Protein AF-A0A3D3M8T9-F1 (afdb_monomer_lite)

Structure (mmCIF, N/CA/C/O backbone):
data_AF-A0A3D3M8T9-F1
#
_entry.id   AF-A0A3D3M8T9-F1
#
loop_
_atom_site.group_PDB
_atom_site.id
_atom_site.type_symbol
_atom_site.label_atom_id
_atom_site.label_alt_id
_atom_site.label_comp_id
_atom_site.label_asym_id
_atom_site.label_entity_id
_atom_site.label_seq_id
_atom_site.pdbx_PDB_ins_code
_atom_site.Cartn_x
_atom_site.Cartn_y
_atom_site.Cartn_z
_atom_site.occupancy
_atom_site.B_iso_or_equiv
_atom_site.auth_seq_id
_atom_site.auth_comp_id
_atom_site.auth_asym_id
_atom_site.auth_atom_id
_atom_site.pdbx_PDB_model_num
ATOM 1 N N . MET A 1 1 ? 21.967 -2.284 -8.539 1.00 57.06 1 MET A N 1
ATOM 2 C CA . MET A 1 1 ? 20.509 -2.055 -8.429 1.00 57.06 1 MET A CA 1
ATOM 3 C C . MET A 1 1 ? 20.313 -0.802 -7.592 1.00 57.06 1 MET A C 1
ATOM 5 O O . MET A 1 1 ? 21.002 -0.681 -6.591 1.00 57.06 1 MET A O 1
ATOM 9 N N . SER A 1 2 ? 19.493 0.159 -8.032 1.00 79.19 2 SER A N 1
ATOM 10 C CA . SER A 1 2 ? 19.249 1.387 -7.253 1.00 79.19 2 SER A CA 1
ATOM 11 C C . SER A 1 2 ? 18.489 1.048 -5.962 1.00 79.19 2 SER A C 1
ATOM 13 O O . SER A 1 2 ? 17.546 0.254 -5.999 1.00 79.19 2 SER A O 1
ATOM 15 N N . TRP A 1 3 ? 18.900 1.650 -4.843 1.00 76.19 3 TRP A N 1
ATOM 16 C CA . TRP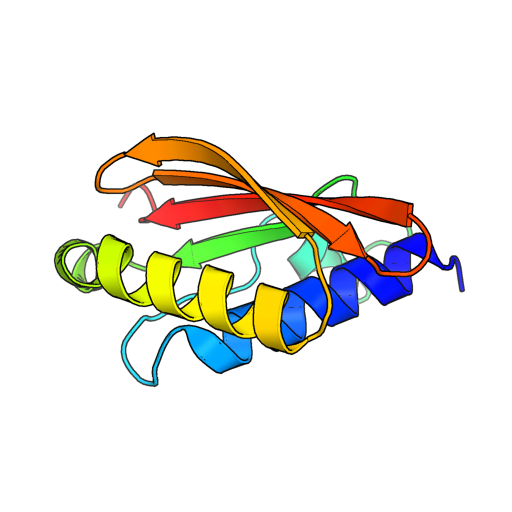 A 1 3 ? 18.290 1.493 -3.517 1.00 76.19 3 TRP A CA 1
ATOM 17 C C . TRP A 1 3 ? 16.798 1.853 -3.497 1.00 76.19 3 TRP A C 1
ATOM 19 O O . TRP A 1 3 ? 16.035 1.263 -2.735 1.00 76.19 3 TRP A O 1
ATOM 29 N N . ASP A 1 4 ? 16.359 2.750 -4.381 1.00 83.62 4 ASP A N 1
ATOM 30 C CA . ASP A 1 4 ? 14.950 3.137 -4.498 1.00 83.62 4 ASP A CA 1
ATOM 31 C C . ASP A 1 4 ? 14.109 1.999 -5.089 1.00 83.62 4 ASP A C 1
ATOM 33 O O . ASP A 1 4 ? 12.981 1.756 -4.669 1.00 83.62 4 ASP A O 1
ATOM 37 N N . GLN A 1 5 ? 14.676 1.233 -6.031 1.00 83.56 5 GLN A N 1
ATOM 38 C CA . GLN A 1 5 ? 13.999 0.064 -6.606 1.00 83.56 5 GLN A CA 1
ATOM 39 C C . GLN A 1 5 ? 13.788 -1.026 -5.547 1.00 83.56 5 GLN A C 1
ATOM 41 O O . GLN A 1 5 ? 12.751 -1.690 -5.528 1.00 83.56 5 GLN A O 1
ATOM 46 N N . GLU A 1 6 ? 14.787 -1.237 -4.688 1.00 88.81 6 GLU A N 1
ATOM 47 C CA . GLU A 1 6 ? 14.706 -2.218 -3.607 1.00 88.81 6 GLU A CA 1
ATOM 48 C C . GLU A 1 6 ? 13.671 -1.804 -2.559 1.00 88.81 6 GLU A C 1
ATOM 50 O O . GLU A 1 6 ? 12.863 -2.637 -2.143 1.00 88.81 6 GLU A O 1
ATOM 55 N N . GLU A 1 7 ? 13.629 -0.517 -2.207 1.00 91.50 7 GLU A N 1
ATOM 56 C CA . GLU A 1 7 ? 12.627 0.020 -1.288 1.00 91.50 7 GLU A CA 1
ATOM 57 C C . GLU A 1 7 ? 11.207 -0.167 -1.829 1.00 91.50 7 GLU A C 1
ATOM 59 O O . GLU A 1 7 ? 10.358 -0.735 -1.144 1.00 91.50 7 GLU A O 1
ATOM 64 N N . ARG A 1 8 ? 10.946 0.182 -3.094 1.00 90.62 8 ARG A N 1
ATOM 65 C CA . ARG A 1 8 ? 9.610 -0.011 -3.683 1.00 90.62 8 ARG A CA 1
ATOM 66 C C . ARG A 1 8 ? 9.190 -1.477 -3.721 1.00 90.62 8 ARG A C 1
ATOM 68 O O . ARG A 1 8 ? 8.036 -1.797 -3.431 1.00 90.62 8 ARG A O 1
ATOM 75 N N . ARG A 1 9 ? 10.114 -2.397 -4.020 1.00 91.31 9 ARG A N 1
ATOM 76 C CA . ARG A 1 9 ? 9.846 -3.846 -3.943 1.00 91.31 9 ARG A CA 1
ATOM 77 C C . ARG A 1 9 ? 9.549 -4.298 -2.519 1.00 91.31 9 ARG A C 1
ATOM 79 O O . ARG A 1 9 ? 8.705 -5.172 -2.324 1.00 91.31 9 ARG A O 1
ATOM 86 N N . ARG A 1 10 ? 10.230 -3.723 -1.527 1.00 93.94 10 ARG A N 1
ATOM 87 C CA . ARG A 1 10 ? 9.971 -3.993 -0.113 1.00 93.94 10 ARG A CA 1
ATOM 88 C C . ARG A 1 10 ? 8.582 -3.506 0.292 1.00 93.94 10 ARG A C 1
ATOM 90 O O . ARG A 1 10 ? 7.824 -4.302 0.839 1.00 93.94 10 ARG A O 1
ATOM 97 N N . VAL A 1 11 ? 8.230 -2.262 -0.036 1.00 95.44 11 VAL A N 1
ATOM 98 C CA . VAL A 1 11 ? 6.901 -1.680 0.214 1.00 95.44 11 VAL A CA 1
ATOM 99 C C . VAL A 1 11 ? 5.808 -2.521 -0.446 1.00 95.44 11 VAL A C 1
ATOM 101 O O . VAL A 1 11 ? 4.878 -2.944 0.236 1.00 95.44 11 VAL A O 1
ATOM 104 N N . THR A 1 12 ? 5.973 -2.865 -1.728 1.00 94.94 12 THR A N 1
ATOM 105 C CA . THR A 1 12 ? 5.036 -3.723 -2.476 1.00 94.94 12 THR A CA 1
ATOM 106 C C . THR A 1 12 ? 4.815 -5.060 -1.769 1.00 94.94 12 THR A C 1
ATOM 108 O O . THR A 1 12 ? 3.679 -5.472 -1.552 1.00 94.94 12 THR A O 1
ATOM 111 N N . ARG A 1 13 ? 5.897 -5.739 -1.364 1.00 94.88 13 ARG A N 1
ATOM 112 C CA . ARG A 1 13 ? 5.823 -7.059 -0.720 1.00 94.88 13 ARG A CA 1
ATOM 113 C C . ARG A 1 13 ? 5.144 -7.003 0.646 1.00 94.88 13 ARG A C 1
ATOM 115 O O . ARG A 1 13 ? 4.347 -7.880 0.958 1.00 94.88 13 ARG A O 1
ATOM 122 N N . VAL A 1 14 ? 5.460 -5.989 1.453 1.00 96.62 14 VAL A N 1
ATOM 123 C CA . VAL A 1 14 ? 4.844 -5.802 2.775 1.00 96.62 14 VAL A CA 1
ATOM 124 C C . VAL A 1 14 ? 3.355 -5.493 2.633 1.00 96.62 14 VAL A C 1
ATOM 126 O O . VAL A 1 14 ? 2.547 -6.097 3.331 1.00 96.62 14 VAL A O 1
ATOM 129 N N . ALA A 1 15 ? 2.987 -4.601 1.711 1.00 95.50 15 ALA A N 1
ATOM 130 C CA . ALA A 1 15 ? 1.597 -4.235 1.481 1.00 95.50 15 ALA A CA 1
ATOM 131 C C . ALA A 1 15 ? 0.774 -5.424 0.961 1.00 95.50 15 ALA A C 1
ATOM 133 O O . ALA A 1 15 ? -0.235 -5.779 1.567 1.00 95.50 15 ALA A O 1
ATOM 134 N N . LEU A 1 16 ? 1.235 -6.104 -0.095 1.00 93.56 16 LEU A N 1
ATOM 135 C CA . LEU A 1 16 ? 0.541 -7.273 -0.647 1.00 93.56 16 LEU A CA 1
ATOM 136 C C . LEU A 1 16 ? 0.474 -8.445 0.339 1.00 93.56 16 LEU A C 1
ATOM 138 O O . LEU A 1 16 ? -0.516 -9.163 0.362 1.00 93.56 16 LEU A O 1
ATOM 142 N N . GLY A 1 17 ? 1.473 -8.614 1.208 1.00 93.31 17 GLY A N 1
ATOM 143 C CA . GLY A 1 17 ? 1.408 -9.603 2.286 1.00 93.31 17 GLY A CA 1
ATOM 144 C C . GLY A 1 17 ? 0.360 -9.288 3.363 1.00 93.31 17 GLY A C 1
ATOM 145 O O . GLY A 1 17 ? -0.013 -10.177 4.123 1.00 93.31 17 GLY A O 1
ATOM 146 N N . ALA A 1 18 ? -0.124 -8.044 3.441 1.00 94.12 18 ALA A N 1
ATOM 147 C CA . ALA A 1 18 ? -1.012 -7.570 4.500 1.00 94.12 18 ALA A CA 1
ATOM 148 C C . ALA A 1 18 ? -2.485 -7.420 4.080 1.00 94.12 18 ALA A C 1
ATOM 150 O O . ALA A 1 18 ? -3.349 -7.279 4.947 1.00 94.12 18 ALA A O 1
ATOM 151 N N . VAL A 1 19 ? -2.802 -7.453 2.780 1.00 86.00 19 VAL A N 1
ATOM 152 C CA . VAL A 1 19 ? -4.154 -7.143 2.270 1.00 86.00 19 VAL A CA 1
ATOM 153 C C . VAL A 1 19 ? -5.237 -8.116 2.774 1.00 86.00 19 VAL A C 1
ATOM 155 O O . VAL A 1 19 ? -6.390 -7.711 2.942 1.00 86.00 19 VAL A O 1
ATOM 158 N N . GLY A 1 20 ? -4.856 -9.353 3.123 1.00 77.88 20 GLY A N 1
ATOM 159 C CA . GLY A 1 20 ? -5.743 -10.467 3.488 1.00 77.88 20 GLY A CA 1
ATOM 160 C C . GLY A 1 20 ? -6.101 -11.340 2.277 1.00 77.88 20 GLY A C 1
ATOM 161 O O . GLY A 1 20 ? -6.195 -10.826 1.168 1.00 77.88 20 GLY A O 1
ATOM 162 N N . GLU A 1 21 ? -6.303 -12.647 2.485 1.00 74.75 21 GLU A N 1
ATOM 163 C CA . GLU A 1 21 ? -6.371 -13.666 1.410 1.00 74.75 21 GLU A CA 1
ATOM 164 C C . GLU A 1 21 ? -7.436 -13.393 0.326 1.00 74.75 21 GLU A C 1
ATOM 166 O O . GLU A 1 21 ? -7.213 -13.696 -0.841 1.00 74.75 21 GLU A O 1
ATOM 171 N N . ASP A 1 22 ? -8.536 -12.721 0.676 1.00 76.19 22 ASP A N 1
ATOM 172 C CA . ASP A 1 22 ? -9.648 -12.428 -0.242 1.00 76.19 22 ASP A CA 1
ATOM 173 C C . ASP A 1 22 ? -9.665 -10.988 -0.779 1.00 76.19 22 ASP A C 1
ATOM 175 O O . ASP A 1 22 ? -10.614 -10.574 -1.445 1.00 76.19 22 ASP A O 1
ATOM 179 N N . ALA A 1 23 ? -8.684 -10.162 -0.417 1.00 79.12 23 ALA A N 1
ATOM 180 C CA . ALA A 1 23 ? -8.746 -8.735 -0.714 1.00 79.12 23 ALA A CA 1
ATOM 181 C C . ALA A 1 23 ? -8.346 -8.391 -2.149 1.00 79.12 23 ALA A C 1
ATOM 183 O O . ALA A 1 23 ? -8.480 -7.234 -2.518 1.00 79.12 23 ALA A O 1
ATOM 184 N N . GLY A 1 24 ? -7.849 -9.350 -2.938 1.00 86.19 24 GLY A N 1
ATOM 185 C CA . GLY A 1 24 ? -7.706 -9.227 -4.394 1.00 86.19 24 GLY A CA 1
ATOM 186 C C . GLY A 1 24 ? -6.732 -8.158 -4.902 1.00 86.19 24 GLY A C 1
ATOM 187 O O . GLY A 1 24 ? -6.769 -7.844 -6.087 1.00 86.19 24 GLY A O 1
ATOM 188 N N . PHE A 1 25 ? -5.883 -7.584 -4.045 1.00 92.62 25 PHE A N 1
ATOM 189 C CA . PHE A 1 25 ? -4.924 -6.564 -4.469 1.00 92.62 25 PHE A CA 1
ATOM 190 C C . PHE A 1 25 ? -3.807 -7.156 -5.331 1.00 92.62 25 PHE A C 1
ATOM 192 O O . PHE A 1 25 ? -3.213 -8.180 -4.989 1.00 92.62 25 PHE A O 1
ATOM 199 N N . ALA A 1 26 ? -3.464 -6.447 -6.400 1.00 92.81 26 ALA A N 1
ATOM 200 C CA . ALA A 1 26 ? -2.342 -6.743 -7.272 1.00 92.81 26 ALA A CA 1
ATOM 201 C C . ALA A 1 26 ? -1.492 -5.491 -7.506 1.00 92.81 26 ALA A C 1
ATOM 203 O O . ALA A 1 26 ? -1.995 -4.366 -7.478 1.00 92.81 26 ALA A O 1
ATOM 204 N N . LEU A 1 27 ? -0.198 -5.699 -7.767 1.00 92.31 27 LEU A N 1
ATOM 205 C CA . LEU A 1 27 ? 0.664 -4.645 -8.294 1.00 92.31 27 LEU A CA 1
ATOM 206 C C . LEU A 1 27 ? 0.200 -4.297 -9.712 1.00 92.31 27 LEU A C 1
ATOM 208 O O . LEU A 1 27 ? 0.087 -5.183 -10.560 1.00 92.31 27 LEU A O 1
ATOM 212 N N . ALA A 1 28 ? -0.030 -3.016 -9.959 1.00 90.81 28 ALA A N 1
ATOM 213 C CA . ALA A 1 28 ? -0.469 -2.482 -11.236 1.00 90.81 28 ALA A CA 1
ATOM 214 C C . ALA A 1 28 ? 0.580 -1.520 -11.822 1.00 90.81 28 ALA A C 1
ATOM 216 O O . ALA A 1 28 ? 1.742 -1.475 -11.398 1.00 90.81 28 ALA A O 1
ATOM 217 N N . GLY A 1 29 ? 0.167 -0.793 -12.861 1.00 86.12 29 GLY A N 1
ATOM 218 C CA . GLY A 1 29 ? 0.961 0.266 -13.465 1.00 86.12 29 GLY A CA 1
ATOM 219 C C . GLY A 1 29 ? 2.302 -0.202 -14.032 1.00 86.12 29 GLY A C 1
ATOM 220 O O . GLY A 1 29 ? 2.525 -1.369 -14.373 1.00 86.12 29 GLY A O 1
ATOM 221 N N . SER A 1 30 ? 3.230 0.745 -14.151 1.00 82.88 30 SER A N 1
ATOM 222 C CA . SER A 1 30 ? 4.567 0.472 -14.689 1.00 82.88 30 SER A CA 1
ATOM 223 C C . SER A 1 30 ? 5.417 -0.406 -13.760 1.00 82.88 30 SER A C 1
ATOM 225 O O . SER A 1 30 ? 6.331 -1.093 -14.224 1.00 82.88 30 SER A O 1
ATOM 227 N N . GLY A 1 31 ? 5.078 -0.454 -12.464 1.00 82.62 31 GLY A N 1
ATOM 228 C CA . GLY A 1 31 ? 5.681 -1.365 -11.495 1.00 82.62 31 GLY A CA 1
ATOM 229 C C . GLY A 1 31 ? 5.487 -2.832 -11.878 1.00 82.62 31 GLY A C 1
ATOM 230 O O . GLY A 1 31 ? 6.460 -3.584 -11.880 1.00 82.62 31 GLY A O 1
ATOM 231 N N . ALA A 1 32 ? 4.274 -3.219 -12.280 1.00 84.44 32 ALA A N 1
ATOM 232 C CA . ALA A 1 32 ? 3.973 -4.582 -12.721 1.00 84.44 32 ALA A CA 1
ATOM 233 C C . ALA A 1 32 ? 4.749 -4.971 -13.991 1.00 84.44 32 ALA A C 1
ATOM 235 O O . ALA A 1 32 ? 5.379 -6.025 -14.047 1.00 84.44 32 ALA A O 1
ATOM 236 N N . ILE A 1 33 ? 4.775 -4.080 -14.989 1.00 83.94 33 ILE A N 1
ATOM 237 C CA . ILE A 1 33 ? 5.494 -4.276 -16.262 1.00 83.94 33 ILE A CA 1
ATOM 238 C C . ILE A 1 33 ? 6.992 -4.530 -16.017 1.00 83.94 33 ILE A C 1
ATOM 240 O O . ILE A 1 33 ? 7.599 -5.383 -16.670 1.00 83.94 33 ILE A O 1
ATOM 244 N N . ARG A 1 34 ? 7.587 -3.830 -15.041 1.00 85.69 34 ARG A N 1
ATOM 245 C CA . ARG A 1 34 ? 8.980 -4.046 -14.627 1.00 85.69 34 ARG A CA 1
ATOM 246 C C . ARG A 1 34 ? 9.197 -5.414 -13.988 1.00 85.69 34 ARG A C 1
ATOM 248 O O . ARG A 1 34 ? 10.195 -6.056 -14.295 1.00 85.69 34 ARG A O 1
ATOM 255 N N . GLU A 1 35 ? 8.318 -5.870 -13.096 1.00 84.12 35 GLU A N 1
ATOM 256 C CA . GLU A 1 35 ? 8.493 -7.193 -12.469 1.00 84.12 35 GLU A CA 1
ATOM 257 C C . GLU A 1 35 ? 8.339 -8.346 -13.482 1.00 84.12 35 GLU A C 1
ATOM 259 O O . GLU A 1 35 ? 8.862 -9.434 -13.256 1.00 84.12 35 GLU A O 1
ATOM 264 N N . HIS A 1 36 ? 7.735 -8.083 -14.648 1.00 84.69 36 HIS A N 1
ATOM 265 C CA . HIS A 1 36 ? 7.752 -8.976 -15.812 1.00 84.69 36 HIS A CA 1
ATOM 266 C C . HIS A 1 36 ? 8.999 -8.846 -16.712 1.00 84.69 36 HIS A C 1
ATOM 268 O O . HIS A 1 36 ? 9.085 -9.529 -17.731 1.00 84.69 36 HIS A O 1
ATOM 274 N N . GLY A 1 37 ? 9.968 -7.991 -16.369 1.00 83.31 37 GLY A N 1
ATOM 275 C CA . GLY A 1 37 ? 11.222 -7.823 -17.115 1.00 83.31 37 GLY A CA 1
ATOM 276 C C . GLY A 1 37 ? 11.080 -7.095 -18.455 1.00 83.31 37 GLY A C 1
ATOM 277 O O . GLY A 1 37 ? 11.969 -7.186 -19.295 1.00 83.31 37 GLY A O 1
ATOM 278 N N . LEU A 1 38 ? 9.964 -6.392 -18.679 1.00 80.94 38 LEU A N 1
ATOM 279 C CA . LEU A 1 38 ? 9.683 -5.714 -19.951 1.00 80.94 38 LEU A CA 1
ATOM 280 C C . LEU A 1 38 ? 10.282 -4.300 -20.025 1.00 80.94 38 LEU A C 1
ATOM 282 O O . LEU A 1 38 ? 10.470 -3.771 -21.118 1.00 80.94 38 LEU A O 1
ATOM 286 N N . ILE A 1 39 ? 10.558 -3.675 -18.875 1.00 81.62 39 ILE A N 1
ATOM 287 C CA . ILE A 1 39 ? 11.195 -2.354 -18.775 1.00 81.62 39 ILE A CA 1
ATOM 288 C C . ILE A 1 39 ? 12.207 -2.325 -17.626 1.00 81.62 39 ILE A C 1
ATOM 290 O O . ILE A 1 39 ? 11.956 -2.902 -16.570 1.00 81.62 39 ILE A O 1
ATOM 294 N N . ASP A 1 40 ? 13.284 -1.552 -17.797 1.00 74.75 40 ASP A N 1
ATOM 295 C CA . ASP A 1 40 ? 14.317 -1.334 -16.766 1.00 74.75 40 ASP A CA 1
ATOM 296 C C . ASP A 1 40 ? 14.304 0.083 -16.163 1.00 74.75 40 ASP A C 1
ATOM 298 O O . ASP A 1 40 ? 15.061 0.382 -15.234 1.00 74.75 40 ASP A O 1
ATOM 302 N N . ARG A 1 41 ? 13.444 0.980 -16.670 1.00 73.69 41 ARG A N 1
ATOM 303 C CA . ARG A 1 41 ? 13.369 2.364 -16.176 1.00 73.69 41 ARG A CA 1
ATOM 304 C C . ARG A 1 41 ? 12.862 2.423 -14.721 1.00 73.69 41 ARG A C 1
ATOM 306 O O . ARG A 1 41 ? 12.048 1.582 -14.321 1.00 73.69 41 ARG A O 1
ATOM 313 N N . PRO A 1 42 ? 13.293 3.418 -13.922 1.00 65.81 42 PRO A N 1
ATOM 314 C CA . PRO A 1 42 ? 12.701 3.678 -12.613 1.00 65.81 42 PRO A CA 1
ATOM 315 C C . PRO A 1 42 ? 11.187 3.895 -12.728 1.00 65.81 42 PRO A C 1
ATOM 317 O O . PRO A 1 42 ? 10.713 4.479 -13.705 1.00 65.81 42 PRO A O 1
ATOM 320 N N . THR A 1 43 ? 10.440 3.410 -11.737 1.00 71.12 43 THR A N 1
ATOM 321 C CA . THR A 1 43 ? 9.047 3.833 -11.518 1.00 71.12 43 THR A CA 1
ATOM 322 C C . THR A 1 43 ? 9.039 4.706 -10.282 1.00 71.12 43 THR A C 1
ATOM 324 O O . THR A 1 43 ? 9.869 4.505 -9.392 1.00 71.12 43 THR A O 1
ATOM 327 N N . GLU A 1 44 ? 8.157 5.689 -10.257 1.00 74.19 44 GLU A N 1
ATOM 328 C CA . GLU A 1 44 ? 8.140 6.704 -9.202 1.00 74.19 44 GLU A CA 1
ATOM 329 C C . GLU A 1 44 ? 7.309 6.224 -8.000 1.00 74.19 44 GLU A C 1
ATOM 331 O O . GLU A 1 44 ? 7.601 6.558 -6.857 1.00 74.19 44 GLU A O 1
ATOM 336 N N . ASP A 1 45 ? 6.377 5.312 -8.261 1.00 87.06 45 ASP A N 1
ATOM 337 C CA . ASP A 1 45 ? 5.254 4.927 -7.420 1.00 87.06 45 ASP A CA 1
ATOM 338 C C . ASP A 1 45 ? 5.062 3.398 -7.333 1.00 87.06 45 ASP A C 1
ATOM 340 O O . ASP A 1 45 ? 5.656 2.598 -8.081 1.00 87.06 45 ASP A O 1
ATOM 344 N N . VAL A 1 46 ? 4.263 2.995 -6.339 1.00 93.25 46 VAL A N 1
ATOM 345 C CA . VAL A 1 46 ? 3.711 1.647 -6.158 1.00 93.25 46 VAL A CA 1
ATOM 346 C C . VAL A 1 46 ? 2.190 1.719 -6.300 1.00 93.25 46 VAL A C 1
ATOM 348 O O . VAL A 1 46 ? 1.512 2.243 -5.424 1.00 93.25 46 VAL A O 1
ATOM 351 N N . ASP A 1 47 ? 1.658 1.123 -7.364 1.00 94.81 47 ASP A N 1
ATOM 352 C CA . ASP A 1 47 ? 0.218 1.057 -7.626 1.00 94.81 47 ASP A CA 1
ATOM 353 C C . ASP A 1 47 ? -0.359 -0.281 -7.161 1.00 94.81 47 ASP A C 1
ATOM 355 O O . ASP A 1 47 ? 0.015 -1.330 -7.691 1.00 94.81 47 ASP A O 1
ATOM 359 N N . LEU A 1 48 ? -1.284 -0.274 -6.202 1.00 95.25 48 LEU A N 1
ATOM 360 C CA . LEU A 1 48 ? -1.954 -1.474 -5.698 1.00 95.25 48 LEU A CA 1
ATOM 361 C C . LEU A 1 48 ? -3.457 -1.385 -5.934 1.00 95.25 48 LEU A C 1
ATOM 363 O O . LEU A 1 48 ? -4.161 -0.636 -5.262 1.00 95.25 48 LEU A O 1
ATOM 367 N N . PHE A 1 49 ? -3.971 -2.200 -6.846 1.00 95.12 49 PHE A N 1
ATOM 368 C CA . PHE A 1 49 ? -5.386 -2.164 -7.204 1.00 95.12 49 PHE A CA 1
ATOM 369 C C . PHE A 1 49 ? -6.074 -3.488 -6.906 1.00 95.12 49 PHE A C 1
ATOM 371 O O . PHE A 1 49 ? -5.479 -4.551 -7.067 1.00 95.12 49 PHE A O 1
ATOM 378 N N . THR A 1 50 ? -7.322 -3.409 -6.454 1.00 94.88 50 THR A N 1
ATOM 379 C CA . THR A 1 50 ? -8.196 -4.560 -6.207 1.00 94.88 50 THR A CA 1
ATOM 380 C C . THR A 1 50 ? -9.438 -4.529 -7.098 1.00 94.88 50 THR A C 1
ATOM 382 O O . THR A 1 50 ? -9.682 -3.561 -7.808 1.00 94.88 50 THR A O 1
ATOM 385 N N . VAL A 1 51 ? -10.227 -5.598 -7.069 1.00 93.25 51 VAL A N 1
ATOM 386 C CA . VAL A 1 51 ? -11.460 -5.775 -7.840 1.00 93.25 51 VAL A CA 1
ATOM 387 C C . VAL A 1 51 ? -12.673 -5.143 -7.151 1.00 93.25 51 VAL A C 1
ATOM 389 O O . VAL A 1 51 ? -12.727 -5.043 -5.923 1.00 93.25 51 VAL A O 1
ATOM 392 N N . GLN A 1 52 ? -13.698 -4.791 -7.930 1.00 91.19 52 GLN A N 1
ATOM 393 C CA . GLN A 1 52 ? -14.928 -4.145 -7.454 1.00 91.19 52 GLN A CA 1
ATOM 394 C C . GLN A 1 52 ? -15.645 -4.926 -6.337 1.00 91.19 52 GLN A C 1
ATOM 396 O O . GLN A 1 52 ? -16.193 -4.338 -5.406 1.00 91.19 52 GLN A O 1
ATOM 401 N N . GLN A 1 53 ? -15.594 -6.261 -6.368 1.00 91.69 53 GLN A N 1
ATOM 402 C CA . GLN A 1 53 ? -16.211 -7.125 -5.351 1.00 91.69 53 GLN A CA 1
ATOM 403 C C . GLN A 1 53 ? -15.531 -7.015 -3.976 1.00 91.69 53 GLN A C 1
ATOM 405 O O . GLN A 1 53 ? -16.117 -7.406 -2.967 1.00 91.69 53 GLN A O 1
ATOM 410 N N . ALA A 1 54 ? -14.303 -6.493 -3.920 1.00 90.62 54 ALA A N 1
ATOM 411 C CA . ALA A 1 54 ? -13.560 -6.279 -2.686 1.00 90.62 54 ALA A CA 1
ATOM 412 C C . ALA A 1 54 ? -13.752 -4.867 -2.102 1.00 90.62 54 ALA A C 1
ATOM 414 O O . ALA A 1 54 ? -13.159 -4.571 -1.063 1.00 90.62 54 ALA A O 1
ATOM 415 N N . GLN A 1 55 ? -14.585 -4.009 -2.714 1.00 92.81 55 GLN A N 1
ATOM 416 C CA . GLN A 1 55 ? -14.789 -2.618 -2.289 1.00 92.81 55 GLN A CA 1
ATOM 417 C C . GLN A 1 55 ? -15.104 -2.490 -0.791 1.00 92.81 55 GLN A C 1
ATOM 419 O O . GLN A 1 55 ? -14.447 -1.726 -0.090 1.00 92.81 55 GLN A O 1
ATOM 424 N N . ASP A 1 56 ? -16.039 -3.289 -0.272 1.00 93.12 56 ASP A N 1
ATOM 425 C CA . ASP A 1 56 ? -16.445 -3.235 1.143 1.00 93.12 56 ASP A CA 1
ATOM 426 C C . ASP A 1 56 ? -15.299 -3.581 2.111 1.00 93.12 56 ASP A C 1
ATOM 428 O O . ASP A 1 56 ? -15.329 -3.243 3.294 1.00 93.12 56 ASP A O 1
ATOM 432 N N . ARG A 1 57 ? -14.259 -4.257 1.610 1.00 93.38 57 ARG A N 1
ATOM 433 C CA . ARG A 1 57 ? -13.071 -4.659 2.370 1.00 93.38 57 ARG A CA 1
ATOM 434 C C . ARG A 1 57 ? -11.918 -3.669 2.211 1.00 93.38 57 ARG A C 1
ATOM 436 O O . ARG A 1 57 ? -10.966 -3.754 2.987 1.00 93.38 57 ARG A O 1
ATOM 443 N N . PHE A 1 58 ? -12.007 -2.718 1.275 1.00 94.81 58 PHE A N 1
ATOM 444 C CA . PHE A 1 58 ? -10.932 -1.782 0.936 1.00 94.81 58 PHE A CA 1
ATOM 445 C C . PHE A 1 58 ? -10.387 -1.063 2.172 1.00 94.81 58 PHE A C 1
ATOM 447 O O . PHE A 1 58 ? -9.187 -1.112 2.434 1.00 94.81 58 PHE A O 1
ATOM 454 N N . GLY A 1 59 ? -11.266 -0.471 2.989 1.00 95.56 59 GLY A N 1
ATOM 455 C CA . GLY A 1 59 ? -10.861 0.235 4.208 1.00 95.56 59 GLY A CA 1
ATOM 456 C C . GLY A 1 59 ? -10.118 -0.661 5.206 1.00 95.56 59 GLY A C 1
ATOM 457 O O . GLY A 1 59 ? -9.080 -0.267 5.732 1.00 95.56 59 GLY A O 1
ATOM 458 N N . THR A 1 60 ? -10.594 -1.894 5.412 1.00 95.75 60 THR A N 1
ATOM 459 C CA . THR A 1 60 ? -9.930 -2.860 6.306 1.00 95.75 60 THR A CA 1
ATOM 460 C C . THR A 1 60 ? -8.573 -3.301 5.757 1.00 95.75 60 THR A C 1
ATOM 462 O O . THR A 1 60 ? -7.606 -3.393 6.514 1.00 95.75 60 THR A O 1
ATOM 465 N N . SER A 1 61 ? -8.465 -3.556 4.452 1.00 95.88 61 SER A N 1
ATOM 466 C CA . SER A 1 61 ? -7.189 -3.894 3.815 1.00 95.88 61 SER A CA 1
ATOM 467 C C . SER A 1 61 ? -6.201 -2.730 3.873 1.00 95.88 61 SER A C 1
ATOM 469 O O . SER A 1 61 ? -5.038 -2.949 4.203 1.00 95.88 61 SER A O 1
ATOM 471 N N . LEU A 1 62 ? -6.658 -1.493 3.659 1.00 97.19 62 LEU A N 1
ATOM 472 C CA . LEU A 1 62 ? -5.840 -0.290 3.808 1.00 97.19 62 LEU A CA 1
ATOM 473 C C . LEU A 1 62 ? -5.269 -0.170 5.228 1.00 97.19 62 LEU A C 1
ATOM 475 O O . LEU A 1 62 ? -4.071 0.058 5.393 1.00 97.19 62 LEU A O 1
ATOM 479 N N . ASP A 1 63 ? -6.095 -0.378 6.255 1.00 97.31 63 ASP A N 1
ATOM 480 C CA . ASP A 1 63 ? -5.648 -0.319 7.650 1.00 97.31 63 ASP A CA 1
ATOM 481 C C . ASP A 1 63 ? -4.608 -1.402 7.969 1.00 97.31 63 ASP A C 1
ATOM 483 O O . ASP A 1 63 ? -3.609 -1.127 8.642 1.00 97.31 63 ASP A O 1
ATOM 487 N N . ARG A 1 64 ? -4.779 -2.616 7.426 1.00 97.00 64 ARG A N 1
ATOM 488 C CA . ARG A 1 64 ? -3.789 -3.698 7.554 1.00 97.00 64 ARG A CA 1
ATOM 489 C C . ARG A 1 64 ? -2.470 -3.360 6.866 1.00 97.00 64 ARG A C 1
ATOM 491 O O . ARG A 1 64 ? -1.415 -3.583 7.455 1.00 97.00 64 ARG A O 1
ATOM 498 N N . ILE A 1 65 ? -2.515 -2.792 5.662 1.00 97.38 65 ILE A N 1
ATOM 499 C CA . ILE A 1 65 ? -1.322 -2.361 4.919 1.00 97.38 65 ILE A CA 1
ATOM 500 C C . ILE A 1 65 ? -0.561 -1.292 5.705 1.00 97.38 65 ILE A C 1
ATOM 502 O O . ILE A 1 65 ? 0.647 -1.419 5.902 1.00 97.38 65 ILE A O 1
ATOM 506 N N . ILE A 1 66 ? -1.259 -0.270 6.212 1.00 98.25 66 ILE A N 1
ATOM 507 C CA . ILE A 1 66 ? -0.650 0.792 7.024 1.00 98.25 66 ILE A CA 1
ATOM 508 C C . ILE A 1 66 ? -0.004 0.199 8.282 1.00 98.25 66 ILE A C 1
ATOM 510 O O . ILE A 1 66 ? 1.137 0.537 8.608 1.00 98.25 66 ILE A O 1
ATOM 514 N N . ALA A 1 67 ? -0.702 -0.700 8.983 1.00 98.19 67 ALA A N 1
ATOM 515 C CA . ALA A 1 67 ? -0.170 -1.363 10.169 1.00 98.19 67 ALA A CA 1
ATOM 516 C C . ALA A 1 67 ? 1.077 -2.204 9.850 1.00 98.19 67 ALA A C 1
ATOM 518 O O . ALA A 1 67 ? 2.070 -2.120 10.572 1.00 98.19 67 ALA A O 1
ATOM 519 N N . ALA A 1 68 ? 1.066 -2.960 8.751 1.00 97.81 68 ALA A N 1
ATOM 520 C CA . ALA A 1 68 ? 2.192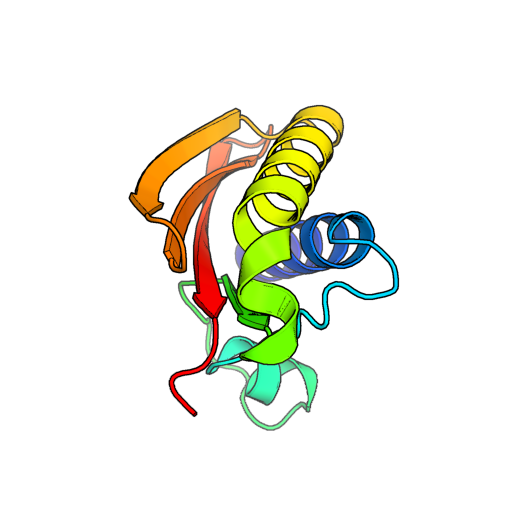 -3.787 8.330 1.00 97.81 68 ALA A CA 1
ATOM 521 C C . ALA A 1 68 ? 3.410 -2.951 7.910 1.00 97.81 68 ALA A C 1
ATOM 523 O O . ALA A 1 68 ? 4.535 -3.258 8.303 1.00 97.81 68 ALA A O 1
ATOM 524 N N . LEU A 1 69 ? 3.204 -1.857 7.170 1.00 98.00 69 LEU A N 1
ATOM 525 C CA . LEU A 1 69 ? 4.281 -0.937 6.799 1.00 98.00 69 LEU A CA 1
ATOM 526 C C . LEU A 1 69 ? 4.919 -0.295 8.036 1.00 98.00 69 LEU A C 1
ATOM 528 O O . LEU A 1 69 ? 6.149 -0.245 8.123 1.00 98.00 69 LEU A O 1
ATOM 532 N N . ARG A 1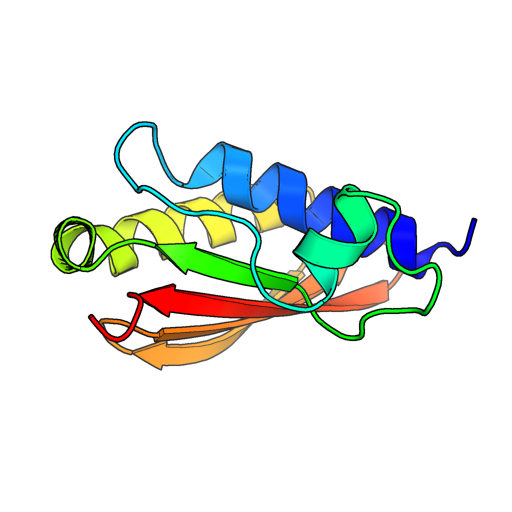 70 ? 4.105 0.112 9.019 1.00 98.31 70 ARG A N 1
ATOM 533 C CA . ARG A 1 70 ? 4.583 0.626 10.313 1.00 98.31 70 ARG A CA 1
ATOM 534 C C . ARG A 1 70 ? 5.343 -0.430 11.112 1.00 98.31 70 ARG A C 1
ATOM 536 O O . ARG A 1 70 ? 6.426 -0.143 11.611 1.00 98.31 70 ARG A O 1
ATOM 543 N N . ALA A 1 71 ? 4.839 -1.663 11.174 1.00 97.88 71 ALA A N 1
ATOM 544 C CA . ALA A 1 71 ? 5.535 -2.782 11.814 1.00 97.88 71 ALA A CA 1
ATOM 545 C C . ALA A 1 71 ? 6.873 -3.110 11.124 1.00 97.88 71 ALA A C 1
ATOM 547 O O . ALA A 1 71 ? 7.837 -3.496 11.778 1.00 97.88 71 ALA A O 1
ATOM 548 N N . ALA A 1 72 ? 6.962 -2.888 9.811 1.00 96.88 72 ALA A N 1
ATOM 549 C CA . ALA A 1 72 ? 8.192 -2.998 9.034 1.00 96.88 72 ALA A CA 1
ATOM 550 C C . ALA A 1 72 ? 9.143 -1.789 9.194 1.00 96.88 72 ALA A C 1
ATOM 552 O O . ALA A 1 72 ? 10.163 -1.726 8.498 1.00 96.88 72 ALA A O 1
ATOM 553 N N . GLY A 1 73 ? 8.829 -0.842 10.084 1.00 97.69 73 GLY A N 1
ATOM 554 C CA . GLY A 1 73 ? 9.669 0.303 10.438 1.00 97.69 73 GLY A CA 1
ATOM 555 C C . GLY A 1 73 ? 9.442 1.563 9.603 1.00 97.69 73 GLY A C 1
ATOM 556 O O . GLY A 1 73 ? 10.207 2.511 9.754 1.00 97.69 73 GLY A O 1
ATOM 557 N N . HIS A 1 74 ? 8.435 1.601 8.727 1.00 98.12 74 HIS A N 1
ATOM 558 C CA . HIS A 1 74 ? 8.144 2.817 7.966 1.00 98.12 74 HIS A CA 1
ATOM 559 C C . HIS A 1 74 ? 7.329 3.810 8.793 1.00 98.12 74 HIS A C 1
ATOM 561 O O . HIS A 1 74 ? 6.394 3.436 9.504 1.00 98.12 74 HIS A O 1
ATOM 567 N N . ILE A 1 75 ? 7.604 5.096 8.602 1.00 98.25 75 ILE A N 1
ATOM 568 C CA . ILE A 1 75 ? 6.611 6.135 8.871 1.00 98.25 75 ILE A CA 1
ATOM 569 C C . ILE A 1 75 ? 5.646 6.133 7.685 1.00 98.25 75 ILE A C 1
ATOM 571 O O . ILE A 1 75 ? 6.075 6.104 6.536 1.00 98.25 75 ILE A O 1
ATOM 575 N N . VAL A 1 76 ? 4.342 6.124 7.955 1.00 98.31 76 VAL A N 1
ATOM 576 C CA . VAL A 1 76 ? 3.313 6.117 6.906 1.00 98.31 76 VAL A CA 1
ATOM 577 C C . VAL A 1 76 ? 2.453 7.358 7.052 1.00 98.31 76 VAL A C 1
ATOM 579 O O . VAL A 1 76 ? 1.716 7.485 8.037 1.00 98.31 76 VAL A O 1
ATOM 582 N N . GLU A 1 77 ? 2.544 8.240 6.063 1.00 98.19 77 GLU A N 1
ATOM 583 C CA . GLU A 1 77 ? 1.691 9.414 5.915 1.00 98.19 77 GLU A CA 1
ATOM 584 C C . GLU A 1 77 ? 0.518 9.084 4.992 1.00 98.19 77 GLU A C 1
ATOM 586 O O . GLU A 1 77 ? 0.708 8.581 3.888 1.00 98.19 77 GLU A O 1
ATOM 591 N N . THR A 1 78 ? -0.707 9.388 5.418 1.00 98.00 78 THR A N 1
ATOM 592 C CA . THR A 1 78 ? -1.891 9.277 4.559 1.00 98.00 78 THR A CA 1
ATOM 593 C C . THR A 1 78 ? -2.155 10.629 3.909 1.00 98.00 78 THR A C 1
ATOM 595 O O . THR A 1 78 ? -2.534 11.579 4.590 1.00 98.00 78 THR A O 1
ATOM 598 N N . ARG A 1 79 ? -1.952 10.720 2.592 1.00 97.75 79 ARG A N 1
ATOM 599 C CA . ARG A 1 79 ? -2.188 11.939 1.803 1.00 97.75 79 ARG A CA 1
ATOM 600 C C . ARG A 1 79 ? -3.652 12.093 1.419 1.00 97.75 79 ARG A C 1
ATOM 602 O O . ARG A 1 79 ? -4.197 13.193 1.456 1.00 97.75 79 ARG A O 1
ATOM 609 N N . ARG A 1 80 ? -4.294 10.979 1.070 1.00 98.00 80 ARG A N 1
ATOM 610 C CA . ARG A 1 80 ? -5.7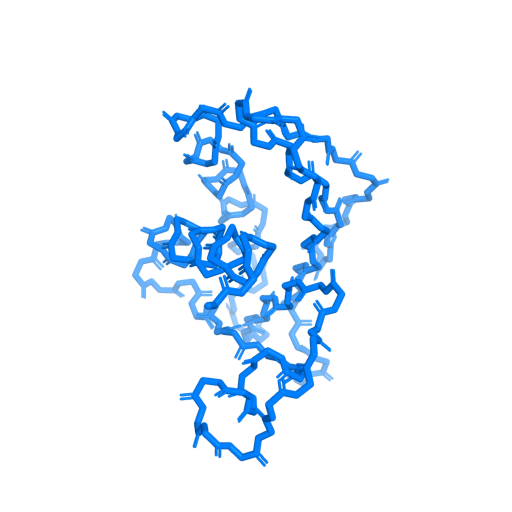14 10.914 0.723 1.00 98.00 80 ARG A CA 1
ATOM 611 C C . ARG A 1 80 ? -6.289 9.582 1.175 1.00 98.00 80 ARG A C 1
ATOM 613 O O . ARG A 1 80 ? -5.626 8.555 1.071 1.00 98.00 80 ARG A O 1
ATOM 620 N N . ARG A 1 81 ? -7.532 9.604 1.648 1.00 97.38 81 ARG A N 1
ATOM 621 C CA . ARG A 1 81 ? -8.319 8.409 1.952 1.00 97.38 81 ARG A CA 1
ATOM 622 C C . ARG A 1 81 ? -9.775 8.664 1.588 1.00 97.38 81 ARG A C 1
ATOM 624 O O . ARG A 1 81 ? -10.358 9.646 2.037 1.00 97.38 81 ARG A O 1
ATOM 631 N N . GLN A 1 82 ? -10.314 7.791 0.759 1.00 96.12 82 GLN A N 1
ATOM 632 C CA . GLN A 1 82 ? -11.706 7.704 0.336 1.00 96.12 82 GLN A CA 1
ATOM 633 C C . GLN A 1 82 ? -12.131 6.232 0.411 1.00 96.12 82 GLN A C 1
ATOM 635 O O . GLN A 1 82 ? -11.298 5.358 0.662 1.00 96.12 82 GLN A O 1
ATOM 640 N N . ASP A 1 83 ? -13.413 5.955 0.185 1.00 93.25 83 ASP A N 1
ATOM 641 C CA . ASP A 1 83 ? -13.974 4.606 0.341 1.00 93.25 83 ASP A CA 1
ATOM 642 C C . ASP A 1 83 ? -13.349 3.580 -0.613 1.00 93.25 83 ASP A C 1
ATOM 644 O O . ASP A 1 83 ? -13.244 2.405 -0.270 1.00 93.25 83 ASP A O 1
ATOM 648 N N . THR A 1 84 ? -12.896 4.024 -1.787 1.00 95.62 84 THR A N 1
ATOM 649 C CA . THR A 1 84 ? -12.369 3.158 -2.854 1.00 95.62 84 THR A CA 1
ATOM 650 C C . THR A 1 84 ? -10.978 3.554 -3.340 1.00 95.62 84 THR A C 1
ATOM 652 O O . THR A 1 84 ? -10.469 2.962 -4.288 1.00 95.62 84 THR A O 1
ATOM 655 N N . PHE A 1 85 ? -10.362 4.565 -2.721 1.00 97.00 85 PHE A N 1
ATOM 656 C CA . PHE A 1 85 ? -9.060 5.082 -3.133 1.00 97.00 85 PHE A CA 1
ATOM 657 C C . PHE A 1 85 ? -8.282 5.679 -1.960 1.00 97.00 85 PHE A C 1
ATOM 659 O O . PHE A 1 85 ? -8.843 6.375 -1.110 1.00 97.00 85 PHE A O 1
ATOM 666 N N . ALA A 1 86 ? -6.972 5.467 -1.928 1.00 98.00 86 ALA A N 1
ATOM 667 C CA . ALA A 1 86 ? -6.078 6.079 -0.959 1.00 98.00 86 ALA A CA 1
ATOM 668 C C . ALA A 1 86 ? -4.700 6.349 -1.563 1.00 98.00 86 ALA A C 1
ATOM 670 O O . ALA A 1 86 ? -4.231 5.605 -2.414 1.00 98.00 86 ALA A O 1
ATOM 671 N N . GLN A 1 87 ? -4.045 7.393 -1.060 1.00 98.00 87 GLN A N 1
ATOM 672 C CA . GLN A 1 87 ? -2.654 7.709 -1.378 1.00 98.00 87 GLN A CA 1
ATOM 673 C C . GLN A 1 87 ? -1.863 7.786 -0.084 1.00 98.00 87 GLN A C 1
ATOM 675 O O . GLN A 1 87 ? -2.256 8.496 0.855 1.00 98.00 87 GLN A O 1
ATOM 680 N N . LEU A 1 88 ? -0.753 7.061 -0.039 1.00 98.12 88 LEU A N 1
ATOM 681 C CA . LEU A 1 88 ? 0.153 6.995 1.097 1.00 98.12 88 LEU A CA 1
ATOM 682 C C . LEU A 1 88 ? 1.560 7.407 0.668 1.00 98.12 88 LEU A C 1
ATOM 684 O O . LEU A 1 88 ? 1.977 7.119 -0.446 1.00 98.12 88 LEU A O 1
ATOM 688 N N . THR A 1 89 ? 2.319 7.975 1.596 1.00 97.69 89 THR A N 1
ATOM 689 C CA . THR A 1 89 ? 3.777 8.072 1.483 1.00 97.69 89 THR A CA 1
ATOM 690 C C . THR A 1 89 ? 4.386 7.207 2.585 1.00 97.69 89 THR A C 1
ATOM 692 O O . THR A 1 89 ? 4.170 7.456 3.775 1.00 97.69 89 THR A O 1
ATOM 695 N N . ALA A 1 90 ? 5.126 6.167 2.200 1.00 97.38 90 ALA A N 1
ATOM 696 C CA . ALA A 1 90 ? 5.886 5.312 3.106 1.00 97.38 90 ALA A CA 1
ATOM 697 C C . ALA A 1 90 ? 7.344 5.780 3.156 1.00 97.38 90 ALA A C 1
ATOM 699 O O . ALA A 1 90 ? 8.039 5.778 2.144 1.00 97.38 90 ALA A O 1
ATOM 700 N N . ILE A 1 91 ? 7.812 6.171 4.337 1.00 97.00 91 ILE A N 1
ATOM 701 C CA . ILE A 1 91 ? 9.170 6.665 4.567 1.00 97.00 91 ILE A CA 1
ATOM 702 C C . ILE A 1 91 ? 9.937 5.590 5.328 1.00 97.00 91 ILE A C 1
ATOM 704 O O . ILE A 1 91 ? 9.575 5.239 6.452 1.00 97.00 91 ILE A O 1
ATOM 708 N N . SER A 1 92 ? 10.979 5.038 4.713 1.00 95.38 92 SER A N 1
ATOM 709 C CA . SER A 1 92 ? 11.784 3.975 5.314 1.00 95.38 92 SER A CA 1
ATOM 710 C C . SER A 1 92 ? 12.664 4.497 6.459 1.00 95.38 92 SER A C 1
ATOM 712 O O . SER A 1 92 ? 12.933 5.699 6.530 1.00 95.38 92 SER A O 1
ATOM 714 N N . PRO A 1 93 ? 13.193 3.619 7.337 1.00 92.94 93 PRO A N 1
ATOM 715 C CA . PRO A 1 93 ? 14.142 4.023 8.382 1.00 92.94 93 PRO A CA 1
ATOM 716 C C . PRO A 1 93 ? 15.377 4.768 7.853 1.00 92.94 93 PRO A C 1
ATOM 718 O O . PRO A 1 93 ? 15.991 5.543 8.578 1.00 92.94 93 PRO A O 1
ATOM 721 N N . GLY A 1 94 ? 15.744 4.536 6.587 1.00 91.38 94 GLY A N 1
ATOM 722 C CA . GLY A 1 94 ? 16.830 5.239 5.902 1.00 91.38 94 GLY A CA 1
ATOM 723 C C . GLY A 1 94 ? 16.431 6.593 5.306 1.00 91.38 94 GLY A C 1
ATOM 724 O O . GLY A 1 94 ? 17.228 7.170 4.574 1.00 91.38 94 GLY A O 1
ATOM 725 N N . GLY A 1 95 ? 15.210 7.077 5.562 1.00 91.81 95 GLY A N 1
ATOM 726 C CA . GLY A 1 95 ? 14.703 8.369 5.093 1.00 91.81 95 GLY A CA 1
ATOM 727 C C . GLY A 1 95 ? 14.248 8.398 3.632 1.00 91.81 95 GLY A C 1
ATOM 728 O O . GLY A 1 95 ? 14.017 9.479 3.098 1.00 91.81 95 GLY A O 1
ATOM 729 N N . ARG A 1 96 ? 14.125 7.243 2.965 1.00 91.31 96 ARG A N 1
ATOM 730 C CA . ARG A 1 96 ? 13.638 7.175 1.578 1.00 91.31 96 ARG A CA 1
ATOM 731 C C . ARG A 1 96 ? 12.119 7.139 1.549 1.00 91.31 96 ARG A C 1
ATOM 733 O O . ARG A 1 96 ? 11.525 6.301 2.224 1.00 91.31 96 ARG A O 1
ATOM 740 N N . SER A 1 97 ? 11.520 7.993 0.731 1.00 93.12 97 SER A N 1
ATOM 741 C CA . SER A 1 97 ? 10.075 8.032 0.513 1.00 93.12 97 SER A CA 1
ATOM 742 C C . SER A 1 97 ? 9.668 7.152 -0.667 1.00 93.12 97 SER A C 1
ATOM 744 O O . SER A 1 97 ? 10.367 7.072 -1.674 1.00 93.12 97 SER A O 1
ATOM 746 N N . THR A 1 98 ? 8.526 6.489 -0.543 1.00 94.62 98 THR A N 1
ATOM 747 C CA . THR A 1 98 ? 7.856 5.747 -1.612 1.00 94.62 98 THR A CA 1
ATOM 748 C C . THR A 1 98 ? 6.378 6.089 -1.570 1.00 94.62 98 THR A C 1
ATOM 750 O O . THR A 1 98 ? 5.723 5.843 -0.554 1.00 94.62 98 THR A O 1
ATOM 753 N N . ASP A 1 99 ? 5.867 6.638 -2.664 1.00 95.56 99 ASP A N 1
ATOM 754 C CA . ASP A 1 99 ? 4.441 6.896 -2.808 1.00 95.56 99 ASP A CA 1
ATOM 755 C C . ASP A 1 99 ? 3.713 5.613 -3.222 1.00 95.56 99 ASP A C 1
ATOM 757 O O . ASP A 1 99 ? 4.224 4.798 -3.998 1.00 95.56 99 ASP A O 1
ATOM 761 N N . VAL A 1 100 ? 2.543 5.406 -2.622 1.00 96.94 100 VAL A N 1
ATOM 762 C CA . VAL A 1 100 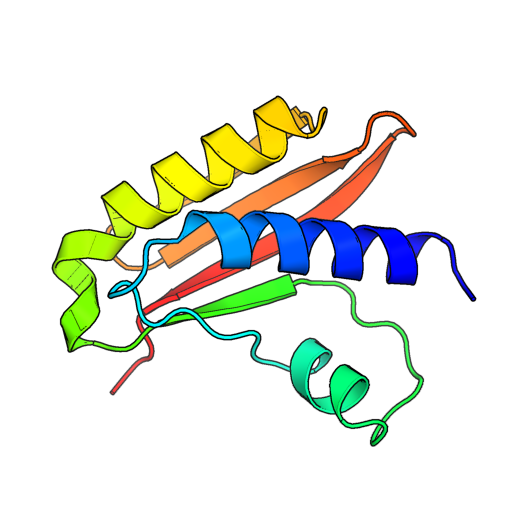? 1.708 4.222 -2.811 1.00 96.94 100 VAL A CA 1
ATOM 763 C C . VAL A 1 100 ? 0.283 4.666 -3.085 1.00 96.94 100 VAL A C 1
ATOM 765 O O . VAL A 1 100 ? -0.375 5.224 -2.201 1.00 96.94 100 VAL A O 1
ATOM 768 N N . ASP A 1 101 ? -0.199 4.345 -4.276 1.00 96.75 101 ASP A N 1
ATOM 769 C CA . ASP A 1 101 ? -1.584 4.548 -4.667 1.00 96.75 101 ASP A CA 1
ATOM 770 C C . ASP A 1 101 ? -2.332 3.224 -4.523 1.00 96.75 101 ASP A C 1
ATOM 772 O O . ASP A 1 101 ? -1.895 2.177 -5.002 1.00 96.75 101 ASP A O 1
ATOM 776 N N . LEU A 1 102 ? -3.455 3.261 -3.809 1.00 96.69 102 LEU A N 1
ATOM 777 C CA . LEU A 1 102 ? -4.327 2.114 -3.608 1.00 96.69 102 LEU A CA 1
ATOM 778 C C . LEU A 1 102 ? -5.713 2.423 -4.141 1.00 96.69 102 LEU A C 1
ATOM 780 O O . LEU A 1 102 ? -6.280 3.458 -3.793 1.00 96.69 102 LEU A O 1
ATOM 784 N N . GLY A 1 103 ? -6.295 1.512 -4.914 1.00 96.19 103 GLY A N 1
ATOM 785 C CA . GLY A 1 103 ? -7.620 1.726 -5.486 1.00 96.19 103 GLY A CA 1
ATOM 786 C C . GLY A 1 103 ? -8.424 0.453 -5.706 1.00 96.19 103 GLY A C 1
ATOM 787 O O . GLY A 1 103 ? -7.881 -0.643 -5.819 1.00 96.19 103 GLY A O 1
ATOM 788 N N . VAL A 1 104 ? -9.738 0.608 -5.780 1.00 95.62 104 VAL A N 1
ATOM 789 C CA . VAL A 1 104 ? -10.628 -0.364 -6.420 1.00 95.62 104 VAL A CA 1
ATOM 790 C C . VAL A 1 104 ? -10.647 -0.044 -7.918 1.00 95.62 104 VAL A C 1
ATOM 792 O O . VAL A 1 104 ? -10.769 1.123 -8.291 1.00 95.62 104 VAL A O 1
ATOM 795 N N . ASP A 1 105 ? -10.463 -1.052 -8.770 1.00 90.50 105 ASP A N 1
ATOM 796 C CA . ASP A 1 105 ? -10.506 -0.896 -10.228 1.00 90.50 105 ASP A CA 1
ATOM 797 C C . ASP A 1 105 ? -11.875 -0.359 -10.689 1.00 90.50 105 ASP A C 1
ATOM 799 O O . ASP A 1 105 ? -12.904 -0.6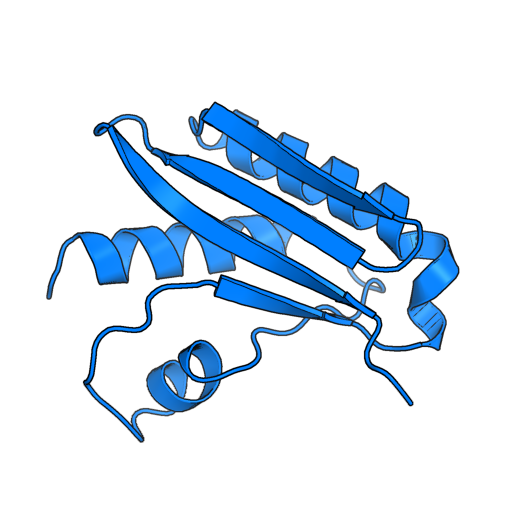25 -10.078 1.00 90.50 105 ASP A O 1
ATOM 803 N N . TRP A 1 106 ? -11.894 0.403 -11.784 1.00 77.69 106 TRP A N 1
ATOM 804 C CA . TRP A 1 106 ? -13.057 1.160 -12.275 1.00 77.69 106 TRP A CA 1
ATOM 805 C C . TRP A 1 106 ? -14.065 0.299 -13.078 1.00 77.69 106 TRP A C 1
ATOM 807 O O . TRP A 1 106 ? -14.771 0.800 -13.953 1.00 77.69 106 TRP A O 1
ATOM 817 N N . ARG A 1 107 ? -14.133 -1.015 -12.850 1.00 62.31 107 ARG A N 1
ATOM 818 C CA . ARG A 1 107 ? -14.983 -1.932 -13.634 1.00 62.31 107 ARG A CA 1
ATOM 819 C C . ARG A 1 107 ? -15.886 -2.804 -12.779 1.00 62.31 107 ARG A C 1
ATOM 821 O O . ARG A 1 107 ? -15.356 -3.645 -12.025 1.00 62.31 107 ARG A O 1
#

Radius of gyration: 13.07 Å; chains: 1; bounding box: 37×26×32 Å

Sequence (107 aa):
MSWDQEERRRVTRVALGAVGEDAGFALAGSGAIREHGLIDRPTEDVDLFTVQQAQDRFGTSLDRIIAALRAAGHIVETRRRQDTFAQLTAISPGGRSTDVDLGVDWR

Secondary structure (DSSP, 8-state):
--HHHHHHHHHHHHHHHHS-TTS--EE-HHHHHHHTTS--S--SEEEEEE-GGGGGGHHHHHHHHHHHHHHTT-EEEEEEE-SSEEEEEEE-TTS-EEEEEEEE---

Foldseek 3Di:
DDPLLVVLVVLQVLLVVQQDPPLAKDWDDVNVCVVVVNDDDDDQATEIEGEPVNLQSQVVSVVRSCVSLVVQVWDKDWPDDDSFWTWIWTQHPVRDTHIYIYGYDPD

pLDDT: mean 90.6, std 8.52, range [57.06, 98.31]